Protein AF-A0A7N2KNV7-F1 (afdb_monomer_lite)

Organism: Quercus lobata (NCBI:txid97700)

pLDDT: mean 77.78, std 16.32, range [34.19, 94.12]

InterPro domains:
  IPR001650 Helicase, C-terminal domain-like [PF00271] (2-98)
  IPR001650 Helicase, C-terminal domain-like [PS51194] (1-111)
  IPR001650 Helicase, C-terminal domain-like [SM00490] (17-98)
  IPR027417 P-loop containing nucleoside triphosphate hydrolase [G3DSA:3.40.50.300] (1-110)
  IPR027417 P-loop containing nucleoside triphosphate hydrolase [SSF52540] (3-107)

Structure (mmCIF, N/CA/C/O backbone):
data_AF-A0A7N2KNV7-F1
#
_entry.id   AF-A0A7N2KNV7-F1
#
loop_
_atom_site.group_PDB
_atom_site.id
_atom_site.type_symbol
_atom_site.label_atom_id
_atom_site.label_alt_id
_atom_site.label_comp_id
_atom_site.label_asym_id
_atom_site.label_entity_id
_atom_site.label_seq_id
_atom_site.pdbx_PDB_ins_code
_atom_site.Cartn_x
_atom_site.Cartn_y
_atom_site.Cartn_z
_atom_site.occupancy
_atom_site.B_iso_or_equiv
_atom_site.auth_seq_id
_atom_site.auth_comp_id
_atom_site.auth_asym_id
_atom_site.auth_atom_id
_atom_site.pdbx_PDB_model_num
ATOM 1 N N . MET A 1 1 ? -15.797 -6.467 12.896 1.00 43.78 1 MET A N 1
ATOM 2 C CA . MET A 1 1 ? -14.321 -6.482 12.740 1.00 43.78 1 MET A CA 1
ATOM 3 C C . MET A 1 1 ? -13.797 -5.121 13.191 1.00 43.78 1 MET A C 1
ATOM 5 O O . MET A 1 1 ? -14.430 -4.144 12.822 1.00 43.78 1 MET A O 1
ATOM 9 N N . ASP A 1 2 ? -12.744 -5.025 14.016 1.00 50.75 2 ASP A N 1
ATOM 10 C CA . ASP A 1 2 ? -12.369 -3.789 14.752 1.00 50.75 2 ASP A CA 1
ATOM 11 C C . ASP A 1 2 ? -11.826 -2.614 13.901 1.00 50.75 2 ASP A C 1
ATOM 13 O O . ASP A 1 2 ? -10.930 -1.905 14.319 1.00 50.75 2 ASP A O 1
ATOM 17 N N . GLY A 1 3 ? -12.306 -2.376 12.675 1.00 57.50 3 GLY A N 1
ATOM 18 C CA . GLY A 1 3 ? -11.830 -1.251 11.844 1.00 57.50 3 GLY A CA 1
ATOM 19 C C . GLY A 1 3 ? -10.317 -1.273 11.565 1.00 57.50 3 GLY A C 1
ATOM 20 O O . GLY A 1 3 ? -9.732 -0.276 11.142 1.00 57.50 3 GLY A O 1
ATOM 21 N N . SER A 1 4 ? -9.679 -2.414 11.826 1.00 73.56 4 SER A N 1
ATOM 22 C CA . SER A 1 4 ? -8.243 -2.620 11.755 1.00 73.56 4 SER A CA 1
ATOM 23 C C . SER A 1 4 ? -7.802 -2.709 10.307 1.00 73.56 4 SER A C 1
ATOM 25 O O . SER A 1 4 ? -8.070 -3.699 9.630 1.00 73.56 4 SER A O 1
ATOM 27 N N . ARG A 1 5 ? -7.111 -1.671 9.843 1.00 85.75 5 ARG A N 1
ATOM 28 C CA . ARG A 1 5 ? -6.532 -1.615 8.501 1.00 85.75 5 ARG A CA 1
ATOM 29 C C . ARG A 1 5 ? -5.112 -2.174 8.491 1.00 85.75 5 ARG A C 1
ATOM 31 O O . ARG A 1 5 ? -4.349 -1.962 9.440 1.00 85.75 5 ARG A O 1
ATOM 38 N N . MET A 1 6 ? -4.768 -2.847 7.401 1.00 87.75 6 MET A N 1
ATOM 39 C CA . MET A 1 6 ? -3.478 -3.471 7.141 1.00 87.75 6 MET A CA 1
ATOM 40 C C . MET A 1 6 ? -2.908 -2.972 5.814 1.00 87.75 6 MET A C 1
ATOM 42 O O . MET A 1 6 ? -3.584 -2.994 4.786 1.00 87.75 6 MET A O 1
ATOM 46 N N . LEU A 1 7 ? -1.647 -2.549 5.846 1.00 89.00 7 LEU A N 1
ATOM 47 C CA . LEU A 1 7 ? -0.892 -2.121 4.676 1.00 89.00 7 LEU A CA 1
ATOM 48 C C . LEU A 1 7 ? 0.266 -3.088 4.439 1.00 89.00 7 LEU A C 1
ATOM 50 O O . LEU A 1 7 ? 1.104 -3.276 5.320 1.00 89.00 7 LEU A O 1
ATOM 54 N N . ILE A 1 8 ? 0.312 -3.686 3.255 1.00 89.44 8 ILE A N 1
ATOM 55 C CA . ILE A 1 8 ? 1.328 -4.658 2.857 1.00 89.44 8 ILE A CA 1
ATOM 56 C C . ILE A 1 8 ? 2.205 -4.028 1.778 1.00 89.44 8 ILE A C 1
ATOM 58 O O . ILE A 1 8 ? 1.732 -3.705 0.691 1.00 89.44 8 ILE A O 1
ATOM 62 N N . PHE A 1 9 ? 3.486 -3.859 2.074 1.00 89.06 9 PHE A N 1
ATOM 63 C CA . PHE A 1 9 ? 4.470 -3.330 1.143 1.00 89.06 9 PHE A CA 1
ATOM 64 C C . PHE A 1 9 ? 5.128 -4.438 0.333 1.00 89.06 9 PHE A C 1
ATOM 66 O O . PHE A 1 9 ? 5.593 -5.436 0.890 1.00 89.06 9 PHE A O 1
ATOM 73 N N . MET A 1 10 ? 5.210 -4.213 -0.975 1.00 89.06 10 MET A N 1
ATOM 74 C CA . MET A 1 10 ? 5.871 -5.087 -1.937 1.00 89.06 10 MET A CA 1
ATOM 75 C C . MET A 1 10 ? 6.786 -4.282 -2.852 1.00 89.06 10 MET A C 1
ATOM 77 O O . MET A 1 10 ? 6.591 -3.083 -3.051 1.00 89.06 10 MET A O 1
ATOM 81 N N . ASP A 1 11 ? 7.774 -4.952 -3.429 1.00 87.00 11 ASP A N 1
ATOM 82 C CA . ASP A 1 11 ? 8.767 -4.297 -4.282 1.00 87.00 11 ASP A CA 1
ATOM 83 C C . ASP A 1 11 ? 8.249 -4.118 -5.720 1.00 87.00 11 ASP A C 1
ATOM 85 O O . ASP A 1 11 ? 8.480 -3.106 -6.383 1.00 87.00 11 ASP A O 1
ATOM 89 N N . THR A 1 12 ? 7.456 -5.082 -6.202 1.00 90.00 12 THR A N 1
ATOM 90 C CA . THR A 1 12 ? 6.996 -5.116 -7.597 1.00 90.00 12 THR A CA 1
ATOM 91 C C . THR A 1 12 ? 5.489 -4.934 -7.736 1.00 90.00 12 THR A C 1
ATOM 93 O O . THR A 1 12 ? 4.696 -5.446 -6.949 1.00 90.00 12 THR A O 1
ATOM 96 N N . LYS A 1 13 ? 5.087 -4.260 -8.821 1.00 91.75 13 LYS A N 1
ATOM 97 C CA . LYS A 1 13 ? 3.678 -4.056 -9.201 1.00 91.75 13 LYS A CA 1
ATOM 98 C C . LYS A 1 13 ? 2.947 -5.389 -9.407 1.00 91.75 13 LYS A C 1
ATOM 100 O O . LYS A 1 13 ? 1.860 -5.589 -8.880 1.00 91.75 13 LYS A O 1
ATOM 105 N N . LYS A 1 14 ? 3.602 -6.325 -10.107 1.00 91.25 14 LYS A N 1
ATOM 106 C CA . LYS A 1 14 ? 3.094 -7.686 -10.338 1.00 91.25 14 LYS A CA 1
ATOM 107 C C . LYS A 1 14 ? 2.871 -8.439 -9.026 1.00 91.25 14 LYS A C 1
ATOM 109 O O . LYS A 1 14 ? 1.854 -9.106 -8.884 1.00 91.25 14 LYS A O 1
ATOM 114 N N . GLY A 1 15 ? 3.790 -8.295 -8.067 1.00 90.12 15 GLY A N 1
ATOM 115 C CA . GLY A 1 15 ? 3.641 -8.867 -6.732 1.00 90.12 15 GLY A CA 1
ATOM 116 C C . GLY A 1 15 ? 2.387 -8.356 -6.022 1.00 90.12 15 GLY A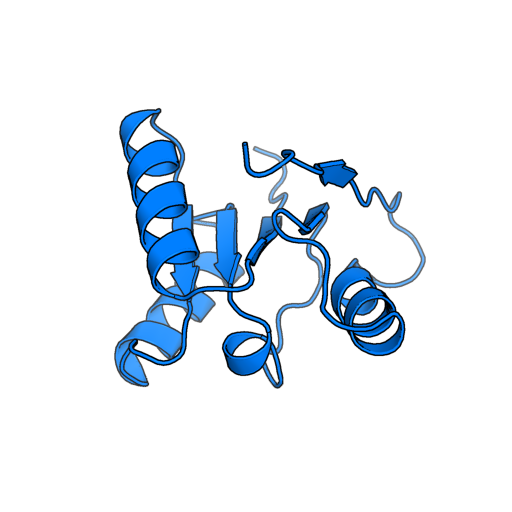 C 1
ATOM 117 O O . GLY A 1 15 ? 1.624 -9.168 -5.501 1.00 90.12 15 GLY A O 1
ATOM 118 N N . CYS A 1 16 ? 2.129 -7.040 -6.064 1.00 92.06 16 CYS A N 1
ATOM 119 C CA . CYS A 1 16 ? 0.920 -6.454 -5.473 1.00 92.06 16 CYS A CA 1
ATOM 120 C C . CYS A 1 16 ? -0.354 -7.090 -6.033 1.00 92.06 16 CYS A C 1
ATOM 122 O O . CYS A 1 16 ? -1.230 -7.488 -5.265 1.00 92.06 16 CYS A O 1
ATOM 124 N N . ASP A 1 17 ? -0.455 -7.209 -7.357 1.00 92.81 17 ASP A N 1
ATOM 125 C CA . ASP A 1 17 ? -1.639 -7.783 -7.996 1.00 92.81 17 ASP A CA 1
ATOM 126 C C . ASP A 1 17 ? -1.785 -9.280 -7.702 1.00 92.81 17 ASP A C 1
ATOM 128 O O . ASP A 1 17 ? -2.884 -9.727 -7.374 1.00 92.81 17 ASP A O 1
ATOM 132 N N . GLN A 1 18 ? -0.689 -10.044 -7.730 1.00 92.75 18 GLN A N 1
ATOM 133 C CA . GLN A 1 18 ? -0.700 -11.477 -7.427 1.00 92.75 18 GLN A CA 1
ATOM 134 C C . GLN A 1 18 ? -1.164 -11.758 -5.992 1.00 92.75 18 GLN A C 1
ATOM 136 O O . GLN A 1 18 ? -2.064 -12.571 -5.785 1.00 92.75 18 GLN A O 1
ATOM 141 N N . ILE A 1 19 ? -0.594 -11.065 -5.001 1.00 91.56 19 ILE A N 1
ATOM 142 C CA . ILE A 1 19 ? -0.985 -11.235 -3.595 1.00 91.56 19 ILE A CA 1
ATOM 143 C C . ILE A 1 19 ? -2.413 -10.747 -3.363 1.00 91.56 19 ILE A C 1
ATOM 145 O O . ILE A 1 19 ? -3.174 -11.393 -2.650 1.00 91.56 19 ILE A O 1
ATOM 149 N N . THR A 1 20 ? -2.817 -9.643 -3.992 1.00 93.44 20 THR A N 1
ATOM 150 C CA . THR A 1 20 ? -4.199 -9.151 -3.886 1.00 93.44 20 THR A CA 1
ATOM 151 C C . THR A 1 20 ? -5.192 -10.153 -4.462 1.00 93.44 20 THR A C 1
ATOM 153 O O . THR A 1 20 ? -6.242 -10.382 -3.866 1.00 93.44 20 THR A O 1
ATOM 156 N N . TRP A 1 21 ? -4.866 -10.771 -5.598 1.00 93.31 21 TRP A N 1
ATOM 157 C CA . TRP A 1 21 ? -5.689 -11.817 -6.194 1.00 93.31 21 TRP A CA 1
ATOM 158 C C . TRP A 1 21 ? -5.789 -13.044 -5.284 1.00 93.31 21 TRP A C 1
ATOM 160 O O . TRP A 1 21 ? -6.897 -13.509 -5.029 1.00 93.31 21 TRP A O 1
ATOM 170 N N . GLN A 1 22 ? -4.666 -13.510 -4.730 1.00 92.62 22 GLN A N 1
ATOM 171 C CA . GLN A 1 22 ? -4.649 -14.644 -3.804 1.00 92.62 22 GLN A CA 1
ATOM 172 C C . GLN A 1 22 ? -5.485 -14.364 -2.547 1.00 92.62 22 GLN A C 1
ATOM 174 O O . GLN A 1 22 ? -6.353 -15.156 -2.200 1.00 92.62 22 GLN A O 1
ATOM 179 N N . LEU A 1 23 ? -5.314 -13.191 -1.931 1.00 91.12 23 LEU A N 1
ATOM 180 C CA . LEU A 1 23 ? -6.116 -12.771 -0.779 1.00 91.12 23 LEU A CA 1
ATOM 181 C C . LEU A 1 23 ? -7.615 -12.766 -1.097 1.00 91.12 23 LEU A C 1
ATOM 183 O O . LEU A 1 23 ? -8.413 -13.224 -0.285 1.00 91.12 23 LEU A O 1
ATOM 187 N N . ARG A 1 24 ? -8.005 -12.288 -2.284 1.00 91.62 24 ARG A N 1
ATOM 188 C CA . ARG A 1 24 ? -9.408 -12.302 -2.723 1.00 91.62 24 ARG A CA 1
ATOM 189 C C . ARG A 1 24 ? -9.937 -13.713 -2.960 1.00 91.62 24 ARG A C 1
ATOM 191 O O . ARG A 1 24 ? -11.091 -13.967 -2.629 1.00 91.62 24 ARG A O 1
ATOM 198 N N . MET A 1 25 ? -9.123 -14.611 -3.517 1.00 91.75 25 MET A N 1
ATOM 199 C CA . MET A 1 25 ? -9.487 -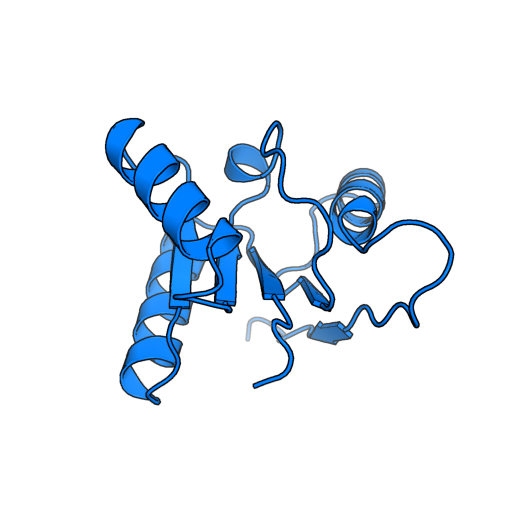16.022 -3.699 1.00 91.75 25 MET A CA 1
ATOM 200 C C . MET A 1 25 ? -9.721 -16.716 -2.356 1.00 91.75 25 MET A C 1
ATOM 202 O O . MET A 1 25 ? -10.679 -17.470 -2.218 1.00 91.75 25 MET A O 1
ATOM 206 N N . ASP A 1 26 ? -8.920 -16.367 -1.354 1.00 91.31 26 ASP A N 1
ATOM 207 C CA . ASP A 1 26 ? -9.054 -16.844 0.024 1.00 91.31 26 ASP A CA 1
ATOM 208 C C . ASP A 1 26 ? -10.220 -16.171 0.787 1.00 91.31 26 ASP A C 1
ATOM 210 O O . ASP A 1 26 ? -10.437 -16.440 1.968 1.00 91.31 26 ASP A O 1
ATOM 214 N N . GLY A 1 27 ? -10.985 -15.286 0.132 1.00 90.94 27 GLY A N 1
ATOM 215 C CA . GLY A 1 27 ? -12.157 -14.610 0.697 1.00 90.94 27 GLY A CA 1
ATOM 216 C C . GLY A 1 27 ? -11.856 -13.314 1.455 1.00 90.94 27 GLY A C 1
ATOM 217 O O . GLY A 1 27 ? -12.757 -12.744 2.075 1.00 90.94 27 GLY A O 1
ATOM 218 N N . TRP A 1 28 ? -10.620 -12.811 1.409 1.00 90.75 28 TRP A N 1
ATOM 219 C CA . TRP A 1 28 ? -10.233 -11.577 2.088 1.00 90.75 28 TRP A CA 1
ATOM 220 C C . TRP A 1 28 ? -10.451 -10.333 1.209 1.00 90.75 28 TRP A C 1
ATOM 222 O O . TRP A 1 28 ? -9.954 -10.261 0.080 1.00 90.75 28 TRP A O 1
ATOM 232 N N . PRO A 1 29 ? -11.131 -9.293 1.726 1.00 90.44 29 PRO A N 1
ATOM 233 C CA . PRO A 1 29 ? -11.316 -8.031 1.013 1.00 90.44 29 PRO A CA 1
ATOM 234 C C . PRO A 1 29 ? -10.005 -7.227 0.933 1.00 90.44 29 PRO A C 1
ATOM 236 O O . PRO A 1 29 ? -9.637 -6.497 1.860 1.00 90.44 29 PRO A O 1
ATOM 239 N N . ALA A 1 30 ? -9.302 -7.379 -0.195 1.00 93.12 30 ALA A N 1
ATOM 240 C CA . ALA A 1 30 ? -8.009 -6.755 -0.474 1.00 93.12 30 ALA A CA 1
ATOM 241 C C . ALA A 1 30 ? -8.025 -5.837 -1.711 1.00 93.12 30 ALA A C 1
ATOM 243 O O . ALA A 1 30 ? -8.719 -6.093 -2.703 1.00 93.12 30 ALA A O 1
ATOM 244 N N . LEU A 1 31 ? -7.212 -4.781 -1.675 1.00 94.06 31 LEU A N 1
ATOM 245 C CA . LEU A 1 31 ? -7.002 -3.816 -2.762 1.00 94.06 31 LEU A CA 1
ATOM 246 C C . LEU A 1 31 ? -5.511 -3.711 -3.118 1.00 94.06 31 LEU A C 1
ATOM 248 O O . LEU A 1 31 ? -4.665 -3.904 -2.247 1.00 94.06 31 LEU A O 1
ATOM 252 N N . SER A 1 32 ? -5.188 -3.358 -4.368 1.00 94.12 32 SER A N 1
ATOM 253 C CA . SER A 1 32 ? -3.815 -3.065 -4.811 1.00 94.12 32 SER A CA 1
ATOM 254 C C . SER A 1 32 ? -3.664 -1.609 -5.251 1.00 94.12 32 SER A C 1
ATOM 256 O O . SER A 1 32 ? -4.526 -1.063 -5.941 1.00 94.12 32 SER A O 1
ATOM 258 N N . ILE A 1 33 ? -2.550 -0.976 -4.870 1.00 92.50 33 ILE A N 1
ATOM 259 C CA . ILE A 1 33 ? -2.161 0.357 -5.340 1.00 92.50 33 ILE A CA 1
ATOM 260 C C . ILE A 1 33 ? -0.702 0.362 -5.812 1.00 92.50 33 ILE A C 1
ATOM 262 O O . ILE A 1 33 ? 0.234 0.101 -5.062 1.00 92.50 33 ILE A O 1
ATOM 266 N N . HIS A 1 34 ? -0.486 0.649 -7.093 1.00 92.75 34 HIS A N 1
ATOM 267 C CA . HIS A 1 34 ? 0.844 0.674 -7.703 1.00 92.75 34 HIS A CA 1
ATOM 268 C C . HIS A 1 34 ? 0.886 1.626 -8.906 1.00 92.75 34 HIS A C 1
ATOM 270 O O . HIS A 1 34 ? -0.120 2.213 -9.305 1.00 92.75 34 HIS A O 1
ATOM 276 N N . GLY A 1 35 ? 2.075 1.780 -9.494 1.00 88.12 35 GLY A N 1
ATOM 277 C CA . GLY A 1 35 ? 2.347 2.747 -10.561 1.00 88.12 35 GLY A CA 1
ATOM 278 C C . GLY A 1 35 ? 1.482 2.619 -11.823 1.00 88.12 35 GLY A C 1
ATOM 279 O O . GLY A 1 35 ? 1.268 3.629 -12.479 1.00 88.12 35 GLY A O 1
ATOM 280 N N . ASP A 1 36 ? 0.963 1.427 -12.127 1.00 91.50 36 ASP A N 1
ATOM 281 C CA . ASP A 1 36 ? 0.179 1.173 -13.353 1.00 91.50 36 ASP A CA 1
ATOM 282 C C . ASP A 1 36 ? -1.324 1.418 -13.166 1.00 91.50 36 ASP A C 1
ATOM 284 O O . ASP A 1 36 ? -2.075 1.387 -14.134 1.00 91.50 36 ASP A O 1
ATOM 288 N N . LYS A 1 37 ? -1.769 1.690 -11.932 1.00 88.75 37 LYS A N 1
ATOM 289 C CA . LYS A 1 37 ? -3.140 2.133 -11.668 1.00 88.75 37 LYS A CA 1
ATOM 290 C C . LYS A 1 37 ? -3.310 3.575 -12.123 1.00 88.75 37 LYS A C 1
ATOM 292 O O . LYS A 1 37 ? -2.481 4.430 -11.779 1.00 88.75 37 LYS A O 1
ATOM 297 N N . SER A 1 38 ? -4.402 3.840 -12.835 1.00 90.94 38 SER A N 1
ATOM 298 C CA . SER A 1 38 ? -4.831 5.191 -13.193 1.00 90.94 38 SER A CA 1
ATOM 299 C C . SER A 1 38 ? -5.107 6.026 -11.941 1.00 90.94 38 SER A C 1
ATOM 301 O O . SER A 1 38 ? -5.368 5.489 -10.862 1.00 90.94 38 SER A O 1
ATOM 303 N N . GLN A 1 39 ? -5.068 7.355 -12.062 1.00 86.75 39 GLN A N 1
ATOM 304 C CA . GLN A 1 39 ? -5.328 8.228 -10.915 1.00 86.75 39 GLN A CA 1
ATOM 305 C C . GLN A 1 39 ? -6.731 7.993 -10.325 1.00 86.75 39 GLN A C 1
ATOM 307 O O . GLN A 1 39 ? -6.866 7.891 -9.111 1.00 86.75 39 GLN A O 1
ATOM 312 N N . ALA A 1 40 ? -7.741 7.788 -11.177 1.00 90.50 40 ALA A N 1
ATOM 313 C CA . ALA A 1 40 ? -9.104 7.481 -10.744 1.00 90.50 40 ALA A CA 1
ATOM 314 C C . ALA A 1 40 ? -9.188 6.174 -9.931 1.00 90.50 40 ALA A C 1
ATOM 316 O O . ALA A 1 40 ? -9.847 6.129 -8.893 1.00 90.50 40 ALA A O 1
ATOM 317 N N . GLU A 1 41 ? -8.482 5.120 -10.355 1.00 90.31 41 GLU A N 1
ATOM 318 C CA . GLU A 1 41 ? -8.404 3.869 -9.589 1.00 90.31 41 GLU A CA 1
ATOM 319 C C . GLU A 1 41 ? -7.692 4.064 -8.251 1.00 90.31 41 GLU A C 1
ATOM 321 O O . GLU A 1 41 ? -8.123 3.506 -7.243 1.00 90.31 41 GLU A O 1
ATOM 326 N N . ARG A 1 42 ? -6.614 4.859 -8.220 1.00 89.19 42 ARG A N 1
ATOM 327 C CA . ARG A 1 42 ? -5.893 5.163 -6.976 1.00 89.19 42 ARG A CA 1
ATOM 328 C C . ARG A 1 42 ? -6.806 5.867 -5.980 1.00 89.19 42 ARG A C 1
ATOM 330 O O . ARG A 1 42 ? -6.860 5.455 -4.824 1.00 89.19 42 ARG A O 1
ATOM 337 N N . ASP A 1 43 ? -7.543 6.878 -6.428 1.00 89.06 43 ASP A N 1
ATOM 338 C CA . ASP A 1 43 ? -8.454 7.645 -5.576 1.00 89.06 43 ASP A CA 1
ATOM 339 C C . ASP A 1 43 ? -9.587 6.758 -5.038 1.00 89.06 43 ASP A C 1
ATOM 341 O O . ASP A 1 43 ? -9.893 6.791 -3.842 1.00 89.06 43 ASP A O 1
ATOM 345 N N . TRP A 1 44 ? -10.142 5.887 -5.889 1.00 90.75 44 TRP A N 1
ATOM 346 C CA . TRP A 1 44 ? -11.150 4.907 -5.486 1.00 90.75 44 TRP A CA 1
ATOM 347 C C . TRP A 1 44 ? -10.613 3.920 -4.439 1.00 90.75 44 TRP A C 1
ATOM 349 O O . TRP A 1 44 ? -11.204 3.795 -3.365 1.00 90.75 44 TRP A O 1
ATOM 359 N N . VAL A 1 45 ? -9.460 3.287 -4.692 1.00 91.06 45 VAL A N 1
ATOM 360 C CA . VAL A 1 45 ? -8.816 2.347 -3.754 1.00 91.06 45 VAL A CA 1
ATOM 361 C C . VAL A 1 45 ? -8.564 3.009 -2.401 1.00 91.06 45 VAL A C 1
ATOM 363 O O . VAL A 1 45 ? -8.855 2.426 -1.355 1.00 91.06 45 VAL A O 1
ATOM 366 N N . LEU A 1 46 ? -8.066 4.246 -2.403 1.00 88.12 46 LEU A N 1
ATOM 367 C CA . LEU A 1 46 ? -7.813 4.997 -1.177 1.00 88.12 46 LEU A CA 1
ATOM 368 C C . LEU A 1 46 ? -9.099 5.305 -0.417 1.00 88.12 46 LEU A C 1
ATOM 370 O O . LEU A 1 46 ? -9.112 5.198 0.810 1.00 88.12 46 LEU A O 1
ATOM 374 N N . SER A 1 47 ? -10.168 5.681 -1.119 1.00 88.94 47 SER A N 1
ATOM 375 C CA . SER A 1 47 ? -11.466 5.943 -0.495 1.00 88.94 47 SER A CA 1
ATOM 376 C C . SER A 1 47 ? -12.048 4.688 0.163 1.00 88.94 47 SER A C 1
ATOM 378 O O . SER A 1 47 ? -12.458 4.745 1.322 1.00 88.94 47 SER A O 1
ATOM 380 N N . GLU A 1 48 ? -11.987 3.537 -0.511 1.00 90.12 48 GLU A N 1
ATOM 381 C CA . GLU A 1 48 ? -12.487 2.254 -0.008 1.00 90.12 48 GLU A CA 1
ATOM 382 C C . GLU A 1 48 ? -11.670 1.755 1.189 1.00 90.12 48 GLU A C 1
ATOM 384 O O . GLU A 1 48 ? -12.230 1.267 2.178 1.00 90.12 48 GLU A O 1
ATOM 389 N N . PHE A 1 49 ? -10.346 1.935 1.133 1.00 88.62 49 PHE A N 1
ATOM 390 C CA . PHE A 1 49 ? -9.451 1.607 2.237 1.00 88.62 49 PHE A CA 1
ATOM 391 C C . PHE A 1 49 ? -9.708 2.502 3.455 1.00 88.62 49 PHE A C 1
ATOM 393 O O . PHE A 1 49 ? -9.833 2.003 4.573 1.00 88.62 49 PHE A O 1
ATOM 400 N N . LYS A 1 50 ? -9.848 3.822 3.261 1.00 84.50 50 LYS A N 1
ATOM 401 C CA . LYS A 1 50 ? -10.154 4.780 4.341 1.00 84.50 50 LYS A CA 1
ATOM 402 C C . LYS A 1 50 ? -11.534 4.549 4.954 1.00 84.50 50 LYS A C 1
ATOM 404 O O . LYS A 1 50 ? -11.669 4.640 6.171 1.00 84.50 50 LYS A O 1
ATOM 409 N N . ALA A 1 51 ? -12.526 4.203 4.134 1.00 86.50 51 ALA A N 1
ATOM 410 C CA . ALA A 1 51 ? -13.866 3.837 4.587 1.00 86.50 51 ALA A CA 1
ATOM 411 C C . ALA A 1 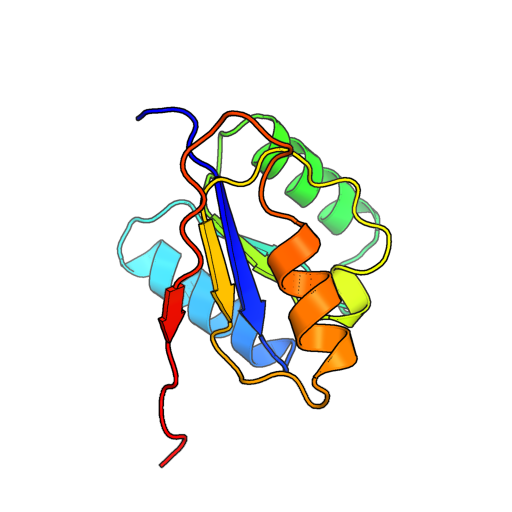51 ? -13.894 2.506 5.363 1.00 86.50 51 ALA A C 1
ATOM 413 O O . ALA A 1 51 ? -14.891 2.198 6.010 1.00 86.50 51 ALA A O 1
ATOM 414 N N . GLY A 1 52 ? -12.819 1.709 5.306 1.00 84.38 52 GLY A N 1
ATOM 415 C CA . GLY A 1 52 ? -12.714 0.428 6.004 1.00 84.38 52 GLY A CA 1
ATOM 416 C C . GLY A 1 52 ? -13.513 -0.707 5.360 1.00 84.38 52 GLY A C 1
ATOM 417 O O . GLY A 1 52 ? -13.621 -1.774 5.959 1.00 84.38 52 GLY A O 1
ATOM 418 N N . LYS A 1 53 ? -14.048 -0.506 4.147 1.00 86.69 53 LYS A N 1
ATOM 419 C CA . LYS A 1 53 ? -14.761 -1.548 3.389 1.00 86.69 53 LYS A CA 1
ATOM 420 C C . LYS A 1 53 ? -13.820 -2.667 2.954 1.00 86.69 53 LYS A C 1
ATOM 422 O O . LYS A 1 53 ? -14.179 -3.837 3.015 1.00 86.69 53 LYS A O 1
ATOM 427 N N . SER A 1 54 ? -12.603 -2.294 2.556 1.00 89.44 54 SER A N 1
ATOM 428 C CA . SER A 1 54 ? -11.505 -3.224 2.299 1.00 89.44 54 SER A CA 1
ATOM 429 C C . SER A 1 54 ? -10.355 -2.934 3.267 1.00 89.44 54 SER A C 1
ATOM 431 O O . SER A 1 54 ? -9.631 -1.959 3.073 1.00 89.44 54 SER A O 1
ATOM 433 N N . PRO A 1 55 ? -10.188 -3.731 4.334 1.00 89.06 55 PRO A N 1
ATOM 434 C CA . PRO A 1 55 ? -9.198 -3.490 5.373 1.00 89.06 55 PRO A CA 1
ATOM 435 C C . PRO A 1 55 ? -7.765 -3.820 4.946 1.00 89.06 55 PRO A C 1
ATOM 437 O O . PRO A 1 55 ? -6.846 -3.422 5.657 1.00 89.06 55 PRO A O 1
ATOM 440 N N . ILE A 1 56 ? -7.543 -4.526 3.830 1.00 91.50 56 ILE A N 1
ATOM 441 C CA . ILE A 1 56 ? -6.203 -4.912 3.367 1.00 91.50 56 ILE A CA 1
ATOM 442 C C . ILE A 1 56 ? -5.853 -4.148 2.089 1.00 91.50 56 ILE A C 1
ATOM 444 O O . ILE A 1 56 ? -6.595 -4.185 1.109 1.00 91.50 56 ILE A O 1
ATOM 448 N N . MET A 1 57 ? -4.698 -3.485 2.082 1.00 92.31 57 MET A N 1
ATOM 449 C CA . MET A 1 57 ? -4.157 -2.819 0.897 1.00 92.31 57 MET A CA 1
ATOM 450 C C . MET A 1 57 ? -2.714 -3.250 0.655 1.00 92.31 57 MET A C 1
ATOM 452 O O . MET A 1 57 ? -1.879 -3.156 1.553 1.00 92.31 57 MET A O 1
ATOM 456 N N . THR A 1 58 ? -2.416 -3.693 -0.563 1.00 93.19 58 THR A N 1
ATOM 457 C CA . THR A 1 58 ? -1.053 -3.945 -1.039 1.00 93.19 58 THR A CA 1
ATOM 458 C C . THR A 1 58 ? -0.538 -2.723 -1.794 1.00 93.19 58 THR A C 1
ATOM 460 O O . THR A 1 58 ? -1.284 -2.100 -2.552 1.00 93.19 58 THR A O 1
ATOM 463 N N . ALA A 1 59 ? 0.721 -2.347 -1.579 1.00 92.00 59 ALA A N 1
ATOM 464 C CA . ALA A 1 59 ? 1.302 -1.150 -2.175 1.00 92.00 59 ALA A CA 1
ATOM 465 C C . ALA A 1 59 ? 2.783 -1.315 -2.528 1.00 92.00 59 ALA A C 1
ATOM 467 O O . ALA A 1 59 ? 3.528 -1.979 -1.806 1.00 92.00 59 ALA A O 1
ATOM 468 N N . THR A 1 60 ? 3.227 -0.640 -3.593 1.00 90.25 60 THR A N 1
ATOM 469 C CA . THR A 1 60 ? 4.661 -0.419 -3.847 1.00 90.25 60 THR A CA 1
ATOM 470 C C . THR A 1 60 ? 5.161 0.858 -3.175 1.00 90.25 60 THR A C 1
ATOM 472 O O . THR A 1 60 ? 4.383 1.782 -2.929 1.00 90.25 60 THR A O 1
ATOM 475 N N . ASP A 1 61 ? 6.472 0.961 -2.931 1.00 78.56 61 ASP A N 1
ATOM 476 C CA . ASP A 1 61 ? 7.082 2.153 -2.313 1.00 78.56 61 ASP A CA 1
ATOM 477 C C . ASP A 1 61 ? 6.749 3.445 -3.051 1.00 78.56 61 ASP A C 1
ATOM 479 O O . ASP A 1 61 ? 6.393 4.454 -2.444 1.00 78.56 61 ASP A O 1
ATOM 483 N N . VAL A 1 62 ? 6.834 3.405 -4.380 1.00 74.44 62 VAL A N 1
ATOM 484 C CA . VAL A 1 62 ? 6.549 4.562 -5.233 1.00 74.44 62 VAL A CA 1
ATOM 485 C C . VAL A 1 62 ? 5.095 4.995 -5.084 1.00 74.44 62 VAL A C 1
ATOM 487 O O . VAL A 1 62 ? 4.825 6.186 -4.978 1.00 74.44 62 VAL A O 1
ATOM 490 N N . ALA A 1 63 ? 4.167 4.039 -5.039 1.00 74.88 63 ALA A N 1
ATOM 491 C CA . ALA A 1 63 ? 2.751 4.343 -4.905 1.00 74.88 63 ALA A CA 1
ATOM 492 C C . ALA A 1 63 ? 2.376 4.794 -3.493 1.00 74.88 63 ALA A C 1
ATOM 494 O O . ALA A 1 63 ? 1.417 5.537 -3.343 1.00 74.88 63 ALA A O 1
ATOM 495 N N . ALA A 1 64 ? 3.131 4.378 -2.474 1.00 69.69 64 ALA A N 1
ATOM 496 C CA . ALA A 1 64 ? 2.883 4.726 -1.083 1.00 69.69 64 ALA A CA 1
ATOM 497 C C . ALA A 1 64 ? 3.461 6.082 -0.651 1.00 69.69 64 ALA A C 1
ATOM 499 O O . ALA A 1 64 ? 3.040 6.636 0.374 1.00 69.69 64 ALA A O 1
ATOM 500 N N . ARG A 1 65 ? 4.425 6.637 -1.395 1.00 73.31 65 ARG A N 1
ATOM 501 C CA . ARG A 1 65 ? 4.935 7.995 -1.161 1.00 73.31 65 ARG A CA 1
ATOM 502 C C . ARG A 1 65 ? 3.827 9.007 -1.465 1.00 73.31 65 ARG A C 1
ATOM 504 O O . ARG A 1 65 ? 3.229 8.989 -2.530 1.00 73.31 65 ARG A O 1
ATOM 511 N N . GLY A 1 66 ? 3.518 9.871 -0.499 1.00 65.50 66 GLY A N 1
ATOM 512 C CA . GLY A 1 66 ? 2.460 10.882 -0.632 1.00 65.50 66 GLY A CA 1
ATOM 513 C C . GLY A 1 66 ? 1.038 10.407 -0.310 1.00 65.50 66 GLY A C 1
ATOM 514 O O . GLY A 1 66 ? 0.155 11.245 -0.156 1.00 65.50 66 GLY A O 1
ATOM 515 N N . LEU A 1 67 ? 0.796 9.104 -0.113 1.00 69.94 67 LEU A N 1
ATOM 516 C CA . LEU A 1 67 ? -0.519 8.653 0.347 1.00 69.94 67 LEU A CA 1
ATOM 517 C C . LEU A 1 67 ? -0.762 9.109 1.788 1.00 69.94 67 LEU A C 1
ATOM 519 O O . LEU A 1 67 ? 0.023 8.780 2.680 1.00 69.94 67 LEU A O 1
ATOM 523 N N . ASP A 1 68 ? -1.858 9.822 2.045 1.00 70.56 68 ASP A N 1
ATOM 524 C CA . ASP A 1 68 ? -2.292 10.136 3.410 1.00 70.56 68 ASP A CA 1
ATOM 525 C C . ASP A 1 68 ? -3.109 8.976 3.991 1.00 70.56 68 ASP A C 1
ATOM 527 O O . ASP A 1 68 ? -4.336 9.041 4.096 1.00 70.56 68 ASP A O 1
ATOM 531 N N . VAL A 1 69 ? -2.418 7.875 4.295 1.00 69.31 69 VAL A N 1
ATOM 532 C CA . VAL A 1 69 ? -2.983 6.687 4.948 1.00 69.31 69 VAL A CA 1
ATOM 533 C C . VAL A 1 69 ? -2.499 6.658 6.391 1.00 69.31 69 VAL A C 1
ATOM 535 O O . VAL A 1 69 ? -1.450 6.097 6.709 1.00 69.31 69 VAL A O 1
ATOM 538 N N . LYS A 1 70 ? -3.228 7.367 7.252 1.00 68.12 70 LYS A N 1
ATOM 539 C CA . LYS A 1 70 ? -3.002 7.393 8.699 1.00 68.12 70 LYS A CA 1
ATOM 540 C C . LYS A 1 70 ? -3.813 6.285 9.378 1.00 68.12 70 LYS A C 1
ATOM 54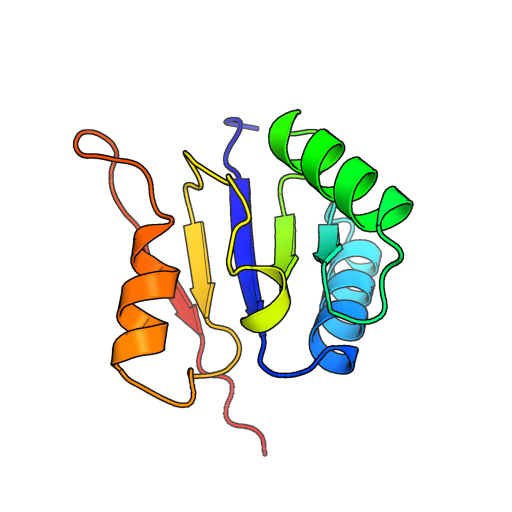2 O O . LYS A 1 70 ? -4.757 5.736 8.805 1.00 68.12 70 LYS A O 1
ATOM 547 N N . ASP A 1 71 ? -3.419 5.955 10.603 1.00 70.25 71 ASP A N 1
ATOM 548 C CA . ASP A 1 71 ? -4.145 5.035 11.487 1.00 70.25 71 ASP A CA 1
ATOM 549 C C . ASP A 1 71 ? -4.293 3.616 10.921 1.00 70.25 71 ASP A C 1
ATOM 551 O O . ASP A 1 71 ? -5.349 2.989 10.997 1.00 70.25 71 ASP A O 1
ATOM 555 N N . VAL A 1 72 ? -3.219 3.103 10.322 1.00 77.56 72 VAL A N 1
ATOM 556 C CA . VAL A 1 72 ? -3.101 1.684 9.982 1.00 77.56 72 VAL A CA 1
ATOM 557 C C . VAL A 1 72 ? -2.601 0.939 11.223 1.00 77.56 72 VAL A C 1
ATOM 559 O O . VAL A 1 72 ? -1.658 1.387 11.882 1.00 77.56 72 VAL A O 1
ATOM 562 N N . LYS A 1 73 ? -3.237 -0.187 11.565 1.00 81.38 73 LYS A N 1
ATOM 563 C CA . LYS A 1 73 ? -2.874 -0.985 12.749 1.00 81.38 73 LYS A CA 1
ATOM 564 C C . LYS A 1 73 ? -1.676 -1.886 12.472 1.00 81.38 73 LYS A C 1
ATOM 566 O O . LYS A 1 73 ? -0.818 -2.046 13.336 1.00 81.38 73 LYS A O 1
ATOM 571 N N . TYR A 1 74 ? -1.612 -2.424 11.255 1.00 82.44 74 TYR A N 1
ATOM 572 C CA . TYR A 1 74 ? -0.568 -3.344 10.828 1.00 82.44 74 TYR A CA 1
ATOM 573 C C . TYR A 1 74 ? 0.106 -2.849 9.556 1.00 82.44 74 TYR A C 1
ATOM 575 O O . TYR A 1 74 ? -0.549 -2.614 8.542 1.00 82.44 74 TYR A O 1
ATOM 583 N N . VAL A 1 75 ? 1.429 -2.744 9.605 1.00 83.62 75 VAL A N 1
ATOM 584 C CA . VAL A 1 75 ? 2.260 -2.577 8.414 1.00 83.62 75 VAL A CA 1
ATOM 585 C C . VAL A 1 75 ? 3.094 -3.839 8.256 1.00 83.62 75 VAL A C 1
ATOM 587 O O . VAL A 1 75 ? 3.804 -4.231 9.185 1.00 83.62 75 VAL A O 1
ATOM 590 N N . ILE A 1 76 ? 2.980 -4.473 7.091 1.00 84.75 76 ILE A N 1
ATOM 591 C CA . ILE A 1 76 ? 3.710 -5.685 6.729 1.00 84.75 76 ILE A CA 1
ATOM 592 C C . ILE A 1 76 ? 4.663 -5.348 5.592 1.00 84.75 76 ILE A C 1
ATOM 594 O O . ILE A 1 76 ? 4.252 -4.808 4.571 1.00 84.75 76 ILE A O 1
ATOM 598 N N . ASN A 1 77 ? 5.934 -5.693 5.756 1.00 83.88 77 ASN A N 1
ATOM 599 C CA . ASN A 1 77 ? 6.893 -5.708 4.656 1.00 83.88 77 ASN A CA 1
ATOM 600 C C . ASN A 1 77 ? 6.957 -7.133 4.119 1.00 83.88 77 ASN A C 1
ATOM 602 O O . ASN A 1 77 ? 7.501 -7.997 4.804 1.00 83.88 77 ASN A O 1
ATOM 606 N N . TYR A 1 78 ? 6.370 -7.369 2.946 1.00 83.12 78 TYR A N 1
ATOM 607 C CA . TYR A 1 78 ? 6.424 -8.674 2.285 1.00 83.12 78 TYR A CA 1
ATOM 608 C C . TYR A 1 78 ? 7.770 -8.863 1.576 1.00 83.12 78 TYR A C 1
ATOM 610 O O . TYR A 1 78 ? 8.437 -9.879 1.740 1.00 83.12 78 TYR A O 1
ATOM 618 N N . ASP A 1 79 ? 8.205 -7.835 0.844 1.00 79.19 79 ASP A N 1
ATOM 619 C CA . ASP A 1 79 ? 9.568 -7.732 0.328 1.00 79.19 79 ASP A CA 1
ATOM 620 C C . ASP A 1 79 ? 10.384 -6.786 1.223 1.00 79.19 79 ASP A C 1
ATOM 622 O O . ASP A 1 79 ? 9.916 -5.702 1.611 1.00 79.19 79 ASP A O 1
ATOM 626 N N . PHE A 1 80 ? 11.620 -7.185 1.544 1.00 73.75 80 PHE A N 1
ATOM 627 C CA . PHE A 1 80 ? 12.534 -6.320 2.287 1.00 73.75 80 PHE A CA 1
ATOM 628 C C . PHE A 1 80 ? 12.836 -5.063 1.454 1.00 73.75 80 PHE A C 1
ATOM 630 O O . PHE A 1 80 ? 13.130 -5.187 0.265 1.00 73.75 80 PHE A O 1
ATOM 637 N N . PRO A 1 81 ? 12.738 -3.857 2.038 1.00 74.19 81 PRO A N 1
ATOM 638 C CA . PRO A 1 81 ? 13.030 -2.623 1.318 1.00 74.19 81 PRO A CA 1
ATOM 639 C C . PRO A 1 81 ? 14.493 -2.572 0.871 1.00 74.19 81 PRO A C 1
ATOM 641 O O . PRO A 1 81 ? 15.380 -3.037 1.580 1.00 74.19 81 PRO A O 1
ATOM 644 N N . GLY A 1 82 ? 14.761 -1.925 -0.265 1.00 72.00 82 GLY A N 1
ATOM 645 C CA . GLY A 1 82 ? 16.128 -1.751 -0.769 1.00 72.00 82 GLY A CA 1
ATOM 646 C C . GLY A 1 82 ? 17.045 -0.935 0.156 1.00 72.00 82 GLY A C 1
ATOM 647 O O . GLY A 1 82 ? 18.264 -1.000 0.018 1.00 72.00 82 GLY A O 1
ATOM 648 N N . SER A 1 83 ? 16.485 -0.184 1.115 1.00 78.31 83 SER A N 1
ATOM 649 C CA . SER A 1 83 ? 17.243 0.596 2.095 1.00 78.31 83 SER A CA 1
ATOM 650 C C . SER A 1 83 ? 16.602 0.605 3.491 1.00 78.31 83 SER A C 1
ATOM 652 O O . SER A 1 83 ? 15.386 0.483 3.659 1.00 78.31 83 SER A O 1
ATOM 654 N N . LEU A 1 84 ? 17.431 0.829 4.517 1.00 76.50 84 LEU A N 1
ATOM 655 C CA . LEU A 1 84 ? 16.982 1.061 5.898 1.00 76.50 84 LEU A CA 1
ATOM 656 C C . LEU A 1 84 ? 16.138 2.338 6.037 1.00 76.50 84 LEU A C 1
ATOM 658 O O . LEU A 1 84 ? 15.246 2.401 6.879 1.00 76.50 84 LEU A O 1
ATOM 662 N N . VAL A 1 85 ? 16.397 3.350 5.207 1.00 78.12 85 VAL A N 1
ATOM 663 C CA . VAL A 1 85 ? 15.629 4.603 5.203 1.00 78.12 85 VAL A CA 1
ATOM 664 C C . VAL A 1 85 ? 14.188 4.329 4.770 1.00 78.12 85 VAL A C 1
ATOM 666 O O . VAL A 1 85 ? 13.248 4.735 5.454 1.00 78.12 85 VAL A O 1
ATOM 669 N N . ASP A 1 86 ? 13.998 3.552 3.700 1.00 75.38 86 ASP A N 1
ATOM 670 C CA . ASP A 1 86 ? 12.665 3.149 3.242 1.00 75.38 86 ASP A CA 1
ATOM 671 C C . ASP A 1 86 ? 11.943 2.291 4.287 1.00 75.38 86 ASP A C 1
ATOM 673 O O . ASP A 1 86 ? 10.760 2.509 4.544 1.00 75.38 86 ASP A O 1
ATOM 677 N N . TYR A 1 87 ? 12.654 1.389 4.974 1.00 76.88 87 TYR A N 1
ATOM 678 C CA . TYR A 1 87 ? 12.087 0.638 6.099 1.00 76.88 87 TYR A CA 1
ATOM 679 C C . TYR A 1 87 ? 11.485 1.560 7.170 1.00 76.88 87 TYR A C 1
ATOM 681 O O . TYR A 1 87 ? 10.332 1.368 7.569 1.00 76.88 87 TYR A O 1
ATOM 689 N N . VAL A 1 88 ? 12.232 2.585 7.600 1.00 75.81 88 VAL A N 1
ATOM 690 C CA . VAL A 1 88 ? 11.778 3.561 8.604 1.00 75.81 88 VAL A CA 1
ATOM 691 C C . VAL A 1 88 ? 10.548 4.333 8.111 1.00 75.81 88 VAL A C 1
ATOM 693 O O . VAL A 1 88 ? 9.582 4.501 8.860 1.00 75.81 88 VAL A O 1
ATOM 696 N N . HIS A 1 89 ? 10.526 4.746 6.841 1.00 77.88 89 HIS A N 1
ATOM 697 C CA . HIS A 1 89 ? 9.361 5.414 6.253 1.00 77.88 89 HIS A CA 1
ATOM 698 C C . HIS A 1 89 ? 8.119 4.515 6.199 1.00 77.88 89 HIS A C 1
ATOM 700 O O . HIS A 1 89 ? 7.010 4.992 6.459 1.00 77.88 89 HIS A O 1
ATOM 706 N N . ARG A 1 90 ? 8.287 3.220 5.898 1.00 73.12 90 ARG A N 1
ATOM 707 C CA . ARG A 1 90 ? 7.186 2.248 5.851 1.00 73.12 90 ARG A CA 1
ATOM 708 C C . ARG A 1 90 ? 6.567 2.034 7.233 1.00 73.12 90 ARG A C 1
ATOM 710 O O . ARG A 1 90 ? 5.353 2.170 7.383 1.00 73.12 90 ARG A O 1
ATOM 717 N N . ILE A 1 91 ? 7.378 1.779 8.265 1.00 75.56 91 ILE A N 1
ATOM 718 C CA . ILE A 1 91 ? 6.866 1.591 9.638 1.00 75.56 91 ILE A CA 1
ATOM 719 C C . ILE A 1 91 ? 6.276 2.879 10.232 1.00 75.56 91 ILE A C 1
ATOM 721 O O . ILE A 1 91 ? 5.403 2.817 11.098 1.00 75.56 91 ILE A O 1
ATOM 725 N N . GLY A 1 92 ? 6.683 4.050 9.730 1.00 70.62 92 GLY A N 1
ATOM 726 C CA . GLY A 1 92 ? 6.122 5.351 10.104 1.00 70.62 92 GLY A CA 1
ATOM 727 C C . GLY A 1 92 ? 4.641 5.537 9.745 1.00 70.62 92 GLY A C 1
ATOM 728 O O . GLY A 1 92 ? 4.035 6.519 10.169 1.00 70.62 92 GLY A O 1
ATOM 729 N N . ARG A 1 93 ? 4.038 4.604 8.990 1.00 68.38 93 ARG A N 1
ATOM 730 C CA . ARG A 1 93 ? 2.599 4.585 8.661 1.00 68.38 93 ARG A CA 1
ATOM 731 C C . ARG A 1 93 ? 1.712 3.988 9.762 1.00 68.38 93 ARG A C 1
ATOM 733 O O . ARG A 1 93 ? 0.488 4.070 9.669 1.00 68.38 93 ARG A O 1
ATOM 740 N N . ILE A 1 94 ? 2.310 3.423 10.809 1.00 66.44 94 ILE A N 1
ATOM 741 C CA . ILE A 1 94 ? 1.602 2.946 12.002 1.00 66.44 94 ILE A CA 1
ATOM 742 C C . ILE A 1 94 ? 1.175 4.161 12.847 1.00 66.44 94 ILE A C 1
ATOM 744 O O . ILE A 1 94 ? 1.945 5.109 13.004 1.00 66.44 94 ILE A O 1
ATOM 748 N N . GLY A 1 95 ? -0.047 4.144 13.391 1.00 55.97 95 GLY A N 1
ATOM 749 C CA . GLY A 1 95 ? -0.648 5.266 14.137 1.00 55.97 95 GLY A CA 1
ATOM 750 C C . GLY A 1 95 ? 0.247 5.947 15.202 1.00 55.97 95 GLY A C 1
ATOM 751 O O . GLY A 1 95 ? 1.185 5.365 15.774 1.00 55.97 95 GLY A O 1
ATOM 752 N N . ARG A 1 96 ? -0.041 7.229 15.488 1.00 52.47 96 ARG A N 1
ATOM 753 C CA . ARG A 1 96 ? 0.690 8.037 16.490 1.00 52.47 96 ARG A CA 1
ATOM 754 C C . ARG A 1 96 ? 0.348 7.640 17.939 1.00 52.47 96 ARG A C 1
ATOM 756 O O . ARG A 1 96 ? -0.639 6.966 18.196 1.00 52.47 96 ARG A O 1
ATOM 763 N N . ALA A 1 97 ? 1.269 7.991 18.843 1.00 38.94 97 ALA A N 1
ATOM 764 C CA . ALA A 1 97 ? 1.451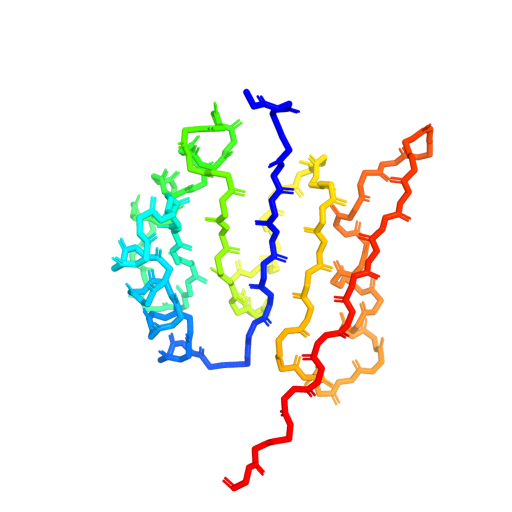 7.492 20.209 1.00 38.94 97 ALA A CA 1
ATOM 765 C C . ALA A 1 97 ? 0.150 7.317 21.020 1.00 38.94 97 ALA A C 1
ATOM 767 O O . ALA A 1 97 ? -0.501 8.293 21.372 1.00 38.94 97 ALA A O 1
ATOM 768 N N . GLY A 1 98 ? -0.199 6.063 21.327 1.00 46.09 98 GLY A N 1
ATOM 769 C CA . GLY A 1 98 ? -1.338 5.704 22.182 1.00 46.09 98 GLY A CA 1
ATOM 770 C C . GLY A 1 98 ? -1.875 4.292 21.923 1.00 46.09 98 GLY A C 1
ATOM 771 O O . GLY A 1 98 ? -2.280 3.605 22.854 1.00 46.09 98 GLY A O 1
ATOM 772 N N . ALA A 1 99 ? -1.805 3.813 20.677 1.00 49.09 99 ALA A N 1
ATOM 773 C CA . ALA A 1 99 ? -2.210 2.456 20.301 1.00 49.09 99 ALA A CA 1
ATOM 774 C C . ALA A 1 99 ? -1.012 1.485 20.285 1.00 49.09 99 ALA A C 1
ATOM 776 O O . ALA A 1 99 ? 0.074 1.850 19.827 1.00 49.09 99 ALA A O 1
ATOM 777 N N . LYS A 1 100 ? -1.203 0.240 20.757 1.00 45.38 100 LYS A N 1
ATOM 778 C CA . LYS A 1 100 ? -0.212 -0.850 20.640 1.00 45.38 100 LYS A CA 1
ATOM 779 C C . LYS A 1 100 ? 0.227 -0.969 19.177 1.00 45.38 100 LYS A C 1
ATOM 781 O O . LYS A 1 100 ? -0.578 -1.284 18.306 1.00 45.38 100 LYS A O 1
ATOM 786 N N . ARG A 1 101 ? 1.505 -0.689 18.920 1.00 53.31 101 ARG A N 1
ATOM 787 C CA . ARG A 1 101 ? 2.109 -0.757 17.588 1.00 53.31 101 ARG A CA 1
ATOM 788 C C . ARG A 1 101 ? 2.566 -2.183 17.329 1.00 53.31 101 ARG A C 1
ATOM 790 O O . ARG A 1 101 ? 3.360 -2.711 18.104 1.00 53.31 101 ARG A O 1
ATOM 797 N N . THR A 1 102 ? 2.104 -2.794 16.244 1.00 56.06 102 THR A N 1
ATOM 798 C CA . THR A 1 102 ? 2.577 -4.119 15.840 1.00 56.06 102 THR A CA 1
ATOM 799 C C . THR A 1 102 ? 2.973 -4.087 14.370 1.00 56.06 102 THR A C 1
ATOM 801 O O . THR A 1 102 ? 2.131 -4.064 13.476 1.00 56.06 102 THR A O 1
ATOM 804 N N . ALA A 1 103 ? 4.282 -4.042 14.129 1.00 53.81 103 ALA A N 1
ATOM 805 C CA . ALA A 1 103 ? 4.863 -4.259 12.812 1.00 53.81 103 ALA A CA 1
ATOM 806 C C . ALA A 1 103 ? 5.245 -5.736 12.711 1.00 53.81 103 ALA A C 1
ATOM 808 O O . ALA A 1 103 ? 5.979 -6.240 13.563 1.00 53.81 103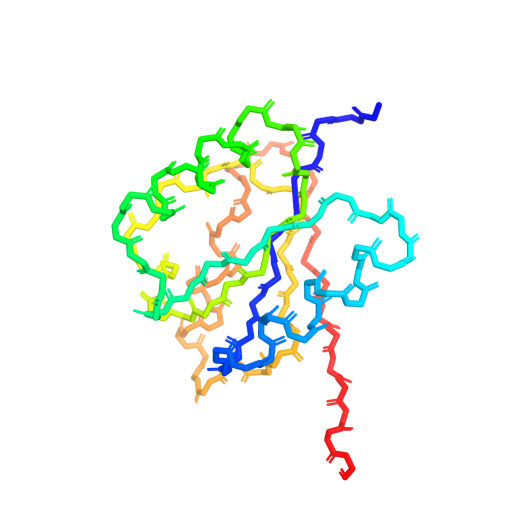 ALA A O 1
ATOM 809 N N . HIS A 1 104 ? 4.749 -6.424 11.687 1.00 56.69 104 HIS A N 1
ATOM 810 C CA . HIS A 1 104 ? 5.139 -7.801 11.406 1.00 56.69 104 HIS A CA 1
ATOM 811 C C . HIS A 1 104 ? 6.017 -7.812 10.161 1.00 56.69 104 HIS A C 1
ATOM 813 O O . HIS A 1 104 ? 5.633 -7.322 9.100 1.00 56.69 104 HIS A O 1
ATOM 819 N N . PHE A 1 105 ? 7.215 -8.361 10.306 1.00 51.44 105 PHE A N 1
ATOM 820 C CA . PHE A 1 105 ? 8.120 -8.592 9.196 1.00 51.44 105 PHE A CA 1
ATOM 821 C C . PHE A 1 105 ? 7.964 -10.044 8.743 1.00 51.44 105 PHE A C 1
ATOM 823 O O . PHE A 1 105 ? 8.243 -10.962 9.512 1.00 51.44 105 PHE A O 1
ATOM 830 N N . LEU A 1 106 ? 7.490 -10.247 7.515 1.00 48.84 106 LEU A N 1
ATOM 831 C CA . LEU A 1 106 ? 7.393 -11.563 6.892 1.00 48.84 106 LEU A CA 1
ATOM 832 C C . LEU A 1 106 ? 8.416 -11.608 5.763 1.00 48.84 106 LEU A C 1
ATOM 834 O O . LEU A 1 106 ? 8.148 -11.166 4.655 1.00 48.84 106 LEU A O 1
ATOM 838 N N . HIS A 1 107 ? 9.604 -12.134 6.054 1.00 43.19 107 HIS A N 1
ATOM 839 C CA . HIS A 1 107 ? 10.579 -12.454 5.019 1.00 43.19 107 HIS A CA 1
ATOM 840 C C . HIS A 1 107 ? 10.251 -13.820 4.426 1.00 43.19 107 HIS A C 1
ATOM 842 O O . HIS A 1 107 ? 10.588 -14.853 5.007 1.00 43.19 107 HIS A O 1
ATOM 848 N N . CYS A 1 108 ? 9.603 -13.836 3.265 1.00 38.50 108 CYS A N 1
ATOM 849 C CA . CYS A 1 108 ? 9.603 -15.028 2.432 1.00 38.50 108 CYS A CA 1
ATOM 850 C C . CYS A 1 108 ? 10.928 -15.040 1.659 1.00 38.50 108 CYS A C 1
ATOM 852 O O . CYS A 1 108 ? 11.179 -14.142 0.853 1.00 38.50 108 CYS A O 1
ATOM 854 N N . ARG A 1 109 ? 11.807 -16.017 1.928 1.00 35.03 109 ARG A N 1
ATOM 855 C CA . ARG A 1 109 ? 12.971 -16.253 1.064 1.00 35.03 109 ARG A CA 1
ATOM 856 C C . ARG A 1 109 ? 12.424 -16.537 -0.332 1.00 35.03 109 ARG A C 1
ATOM 858 O O . ARG A 1 109 ? 11.729 -17.532 -0.511 1.00 35.03 109 ARG A O 1
ATOM 865 N N . LYS A 1 110 ? 12.714 -15.660 -1.297 1.00 39.53 110 LYS A N 1
ATOM 866 C CA . LYS A 1 110 ? 12.577 -15.996 -2.716 1.00 39.53 110 LYS A CA 1
ATOM 867 C C . LYS A 1 110 ? 13.537 -17.163 -2.963 1.00 39.53 110 LYS A C 1
ATOM 869 O O . LYS A 1 110 ? 14.747 -16.944 -2.961 1.00 39.53 110 LYS A O 1
ATOM 874 N N . CYS A 1 111 ? 13.004 -18.381 -3.012 1.00 34.19 111 CYS A N 1
ATOM 875 C CA . CYS A 1 111 ? 13.712 -19.533 -3.561 1.00 34.19 111 CYS A CA 1
ATOM 876 C C . CYS A 1 111 ? 13.843 -19.360 -5.074 1.00 34.19 111 CYS A C 1
ATOM 878 O O . CYS A 1 111 ? 12.875 -18.842 -5.681 1.00 34.19 111 CYS A O 1
#

Foldseek 3Di:
DPLAAEEEEDADQVVQVVVQVVCVVVVAQEEEFEDPDDPVSLVVRLVCCVVSVHRYYYYYLVRPVPDPQAAHQEYEYADDDPDPVSVVVRLVRHHDPDDDHDYDYDDDPPD

Secondary structure (DSSP, 8-state):
-----EEEEES-HHHHHHHHHHHHHTT--EEEE-TTS-HHHHHHHHHHHHTTSS-EEEEEHHHHTT-----BSEEEESSPPSSHHHHHHHHTTBPPTTS--EEEE------

Radius of gyration: 13.19 Å; chains: 1; bounding box: 32×30×36 Å

Sequence (111 aa):
MDGSRMLIFMDTKKGCDQITWQLRMDGWPALSIHGDKSQAERDWVLSEFKAGKSPIMTATDVAARGLDVKDVKYVINYDFPGSLVDYVHRIGRIGRAGAKRTAHFLHCRKC